Protein AF-A0A2E5Y9U7-F1 (afdb_monomer)

Secondary structure (DSSP, 8-state):
-HHHHHHHHHHHHHHHHHHHHHHHHHHH--STTHHHHHHHHHHHHHHHHHHHHHHHHHHHHHHHTTTTT---TTHHHHHHHHHHTT-S-------

Mean predicted aligned error: 14.75 Å

Solvent-accessible surface area (backbone atoms only — not comparable to full-atom values): 5434 Å² total; per-residue (Å²): 113,64,68,59,51,56,50,49,53,51,50,38,52,51,49,34,52,50,16,51,50,42,32,53,51,30,70,72,48,89,59,98,61,28,70,58,40,40,53,51,16,52,52,44,34,52,51,29,53,52,47,49,53,49,54,48,53,50,50,50,52,41,56,74,71,40,59,84,74,51,82,53,77,74,60,55,56,60,55,54,54,60,55,55,72,74,65,63,79,83,75,84,82,88,129

Structure (mmCIF, N/CA/C/O backbone):
data_AF-A0A2E5Y9U7-F1
#
_entry.id   AF-A0A2E5Y9U7-F1
#
loop_
_atom_site.group_PDB
_atom_site.id
_atom_site.type_symbol
_atom_site.label_atom_id
_atom_site.label_alt_id
_atom_site.label_comp_id
_atom_site.label_asym_id
_atom_site.label_entity_id
_atom_site.label_seq_id
_atom_site.pdbx_PDB_ins_code
_atom_site.Cartn_x
_atom_site.Cartn_y
_atom_site.Cartn_z
_atom_site.occupancy
_atom_site.B_iso_or_equiv
_atom_site.auth_seq_id
_atom_site.auth_comp_id
_atom_site.auth_asym_id
_atom_site.auth_atom_id
_atom_site.pdbx_PDB_model_num
ATOM 1 N N . MET A 1 1 ? 13.977 -5.632 -13.485 1.00 60.06 1 MET A N 1
ATOM 2 C CA . MET A 1 1 ? 12.934 -4.899 -12.729 1.00 60.06 1 MET A CA 1
ATOM 3 C C . MET A 1 1 ? 11.745 -5.772 -12.311 1.00 60.06 1 MET A C 1
ATOM 5 O O . MET A 1 1 ? 11.025 -5.362 -11.418 1.00 60.06 1 MET A O 1
ATOM 9 N N . MET A 1 2 ? 11.517 -6.947 -12.919 1.00 64.94 2 MET A N 1
ATOM 10 C CA . MET A 1 2 ? 10.261 -7.705 -12.750 1.00 64.94 2 MET A CA 1
ATOM 11 C C . MET A 1 2 ? 10.086 -8.205 -11.309 1.00 64.94 2 MET A C 1
ATOM 13 O O . MET A 1 2 ? 9.049 -7.978 -10.711 1.00 64.94 2 MET A O 1
ATOM 17 N N . PHE A 1 3 ? 11.180 -8.668 -10.694 1.00 69.88 3 PHE A N 1
ATOM 18 C CA . PHE A 1 3 ? 11.245 -9.018 -9.271 1.00 69.88 3 PHE A CA 1
ATOM 19 C C . PHE A 1 3 ? 10.848 -7.880 -8.312 1.00 69.88 3 PHE A C 1
ATOM 21 O O . PHE A 1 3 ? 10.217 -8.133 -7.294 1.00 69.88 3 PHE A O 1
ATOM 28 N N . LEU A 1 4 ? 11.187 -6.620 -8.627 1.00 75.44 4 LEU A N 1
ATOM 29 C CA . LEU A 1 4 ? 10.769 -5.475 -7.805 1.00 75.44 4 LEU A CA 1
ATOM 30 C C . LEU A 1 4 ? 9.259 -5.241 -7.901 1.00 75.44 4 LEU A C 1
ATOM 32 O O . LEU A 1 4 ? 8.651 -4.803 -6.932 1.00 75.44 4 LEU A O 1
ATOM 36 N N . LEU A 1 5 ? 8.675 -5.526 -9.066 1.00 76.31 5 LEU A N 1
ATOM 37 C CA . LEU A 1 5 ? 7.247 -5.377 -9.314 1.00 76.31 5 LEU A CA 1
ATOM 38 C C . LEU A 1 5 ? 6.456 -6.481 -8.610 1.00 76.31 5 LEU A C 1
ATOM 40 O O . LEU A 1 5 ? 5.488 -6.173 -7.926 1.00 76.31 5 LEU A O 1
ATOM 44 N N . ASP A 1 6 ? 6.923 -7.731 -8.684 1.00 78.38 6 ASP A N 1
ATOM 45 C CA . ASP A 1 6 ? 6.371 -8.848 -7.907 1.00 78.38 6 ASP A CA 1
ATOM 46 C C . ASP A 1 6 ? 6.460 -8.586 -6.393 1.00 78.38 6 ASP A C 1
ATOM 48 O O . ASP A 1 6 ? 5.494 -8.807 -5.662 1.00 78.38 6 ASP A O 1
ATOM 52 N N . LEU A 1 7 ? 7.594 -8.057 -5.914 1.00 84.19 7 LEU A N 1
ATOM 53 C CA . LEU A 1 7 ? 7.774 -7.700 -4.504 1.00 84.19 7 LEU A CA 1
ATOM 54 C C . LEU A 1 7 ? 6.846 -6.554 -4.075 1.00 84.19 7 LEU A C 1
ATOM 56 O O . LEU A 1 7 ? 6.250 -6.631 -3.001 1.00 84.19 7 LEU A O 1
ATOM 60 N N . ALA A 1 8 ? 6.711 -5.510 -4.898 1.00 83.00 8 ALA A N 1
ATOM 61 C CA . ALA A 1 8 ? 5.802 -4.395 -4.637 1.00 83.00 8 ALA A CA 1
ATOM 62 C C . ALA A 1 8 ? 4.347 -4.876 -4.574 1.00 83.00 8 ALA A C 1
ATOM 64 O O . ALA A 1 8 ? 3.642 -4.569 -3.618 1.00 83.00 8 ALA A O 1
ATOM 65 N N . PHE A 1 9 ? 3.938 -5.713 -5.527 1.00 81.88 9 PHE A N 1
ATOM 66 C CA . PHE A 1 9 ? 2.595 -6.280 -5.578 1.00 81.88 9 PHE A CA 1
ATOM 67 C C . PHE A 1 9 ? 2.297 -7.161 -4.354 1.00 81.88 9 PHE A C 1
ATOM 69 O O . PHE A 1 9 ? 1.239 -7.050 -3.735 1.00 81.88 9 PHE A O 1
ATOM 76 N N . ALA A 1 10 ? 3.252 -8.000 -3.936 1.00 86.94 10 ALA A N 1
ATOM 77 C CA . ALA A 1 10 ? 3.120 -8.803 -2.723 1.00 86.94 10 ALA A CA 1
ATOM 78 C C . ALA A 1 10 ? 3.027 -7.933 -1.456 1.00 86.94 10 ALA A C 1
ATOM 80 O O . ALA A 1 10 ? 2.190 -8.189 -0.589 1.00 86.94 10 ALA A O 1
ATOM 81 N N . ALA A 1 11 ? 3.850 -6.884 -1.353 1.00 86.56 11 ALA A N 1
ATOM 82 C CA . ALA A 1 11 ? 3.817 -5.948 -0.231 1.00 86.56 11 ALA A CA 1
ATOM 83 C C . ALA A 1 11 ? 2.487 -5.176 -0.153 1.00 86.56 11 ALA A C 1
ATOM 85 O O . ALA A 1 11 ? 1.946 -5.000 0.940 1.00 86.56 11 ALA A O 1
ATOM 86 N N . GLU A 1 12 ? 1.923 -4.771 -1.294 1.00 86.81 12 GLU A N 1
ATOM 87 C CA . GLU A 1 12 ? 0.612 -4.119 -1.370 1.00 86.81 12 GLU A CA 1
ATOM 88 C C . GLU A 1 12 ? -0.515 -5.045 -0.904 1.00 86.81 12 GLU A C 1
ATOM 90 O O . GLU A 1 12 ? -1.363 -4.625 -0.117 1.00 86.81 12 GLU A O 1
ATOM 95 N N . LEU A 1 13 ? -0.502 -6.318 -1.316 1.00 86.00 13 LEU A N 1
ATOM 96 C CA . LEU A 1 13 ? -1.483 -7.309 -0.862 1.00 86.00 13 LEU A CA 1
ATOM 97 C C . LEU A 1 13 ? -1.416 -7.533 0.651 1.00 86.00 13 LEU A C 1
ATOM 99 O O . LEU A 1 13 ? -2.454 -7.620 1.309 1.00 86.00 13 LEU A O 1
ATOM 103 N N . ILE A 1 14 ? -0.206 -7.583 1.213 1.00 89.56 14 ILE A N 1
ATOM 104 C CA . ILE A 1 14 ? 0.000 -7.694 2.660 1.00 89.56 14 ILE A CA 1
ATOM 105 C C . ILE A 1 14 ? -0.560 -6.455 3.366 1.00 89.56 14 ILE A C 1
ATOM 107 O O . ILE A 1 14 ? -1.330 -6.589 4.317 1.00 89.56 14 ILE A O 1
ATOM 111 N N . ALA A 1 15 ? -0.231 -5.254 2.886 1.00 87.00 15 ALA A N 1
ATOM 112 C CA . ALA A 1 15 ? -0.737 -4.006 3.452 1.00 87.00 15 ALA A CA 1
ATOM 113 C C . ALA A 1 15 ? -2.273 -3.931 3.405 1.00 87.00 15 ALA A C 1
ATOM 115 O O . ALA A 1 15 ? -2.903 -3.519 4.380 1.00 87.00 15 ALA A O 1
ATOM 116 N N . LEU A 1 16 ? -2.883 -4.389 2.309 1.00 87.19 16 LEU A N 1
ATOM 117 C CA . LEU A 1 16 ? -4.334 -4.429 2.139 1.00 87.19 16 LEU A CA 1
ATOM 118 C C . LEU A 1 16 ? -4.977 -5.452 3.089 1.00 87.19 16 LEU A C 1
ATOM 120 O O . LEU A 1 16 ? -5.964 -5.135 3.751 1.00 87.19 16 LEU A O 1
ATOM 124 N N . ALA A 1 17 ? -4.379 -6.638 3.243 1.00 88.56 17 ALA A N 1
ATOM 125 C CA . ALA A 1 17 ? -4.830 -7.646 4.201 1.00 88.56 17 ALA A CA 1
ATOM 126 C C . ALA A 1 17 ? -4.765 -7.136 5.651 1.00 88.56 17 ALA A C 1
ATOM 128 O O . ALA A 1 17 ? -5.723 -7.308 6.408 1.00 88.56 17 ALA A O 1
ATOM 129 N N . PHE A 1 18 ? -3.680 -6.451 6.030 1.00 85.56 18 PHE A N 1
ATOM 130 C CA . PHE A 1 18 ? -3.566 -5.817 7.344 1.00 85.56 18 PHE A CA 1
ATOM 131 C C . PHE A 1 18 ? -4.580 -4.686 7.531 1.00 85.56 18 PHE A C 1
ATOM 133 O O . PHE A 1 18 ? -5.212 -4.626 8.584 1.00 85.56 18 PHE A O 1
ATOM 140 N N . GLY A 1 19 ? -4.783 -3.829 6.526 1.00 84.31 19 GLY A N 1
ATOM 141 C CA . GLY A 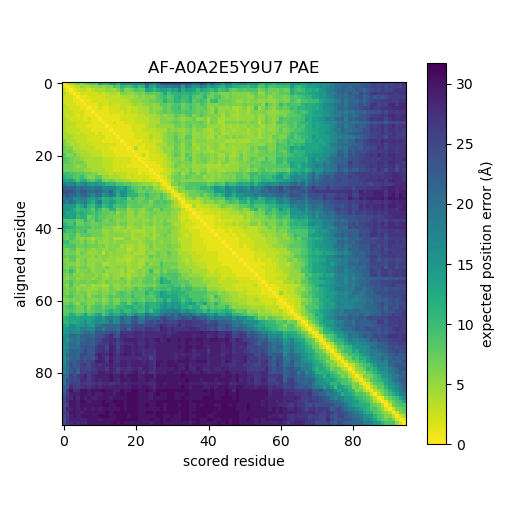1 19 ? -5.766 -2.742 6.566 1.00 84.31 19 GLY A CA 1
ATOM 142 C C . GLY A 1 19 ? -7.193 -3.251 6.775 1.00 84.31 19 GLY A C 1
ATOM 143 O O . GLY A 1 19 ? -7.891 -2.793 7.681 1.00 84.31 19 GLY A O 1
ATOM 144 N N . VAL A 1 20 ? -7.598 -4.265 6.005 1.00 84.19 20 VAL A N 1
ATOM 145 C CA . VAL A 1 20 ? -8.914 -4.910 6.137 1.00 84.19 20 VAL A CA 1
ATOM 146 C C . VAL A 1 20 ? -9.035 -5.641 7.473 1.00 84.19 20 VAL A C 1
ATOM 148 O O . VAL A 1 20 ? -10.054 -5.507 8.149 1.00 84.19 20 VAL A O 1
ATOM 151 N N . GLY A 1 21 ? -7.995 -6.360 7.903 1.00 84.25 21 GLY A N 1
ATOM 152 C CA . GLY A 1 21 ? -7.962 -7.030 9.204 1.00 84.25 21 GLY A CA 1
ATOM 153 C C . GLY A 1 21 ? -8.146 -6.054 10.368 1.00 84.25 21 GLY A C 1
ATOM 154 O O . GLY A 1 21 ? -8.962 -6.300 11.258 1.00 84.25 21 GLY A O 1
ATOM 155 N N . PHE A 1 22 ? -7.466 -4.905 10.323 1.00 79.75 22 PHE A N 1
ATOM 156 C CA . PHE A 1 22 ? -7.631 -3.827 11.300 1.00 79.75 22 PHE A CA 1
ATOM 157 C C . PHE A 1 22 ? -9.045 -3.247 11.288 1.00 79.75 22 PHE A C 1
ATOM 159 O O . PHE A 1 22 ? -9.605 -2.972 12.349 1.00 79.75 22 PHE A O 1
ATOM 166 N N . LEU A 1 23 ? -9.644 -3.088 10.106 1.00 79.88 23 LEU A N 1
ATOM 167 C CA . LEU A 1 23 ? -10.989 -2.540 9.950 1.00 79.88 23 LEU A CA 1
ATOM 168 C C . LEU A 1 23 ? -12.061 -3.505 10.481 1.00 79.88 23 LEU A C 1
ATOM 170 O O . LEU A 1 23 ? -12.977 -3.083 11.188 1.00 79.88 23 LEU A O 1
ATOM 174 N N . VAL A 1 24 ? -11.909 -4.808 10.222 1.00 83.88 24 VAL A N 1
ATOM 175 C CA . VAL A 1 24 ? -12.765 -5.868 10.782 1.00 83.88 24 VAL A CA 1
ATOM 176 C C . VAL A 1 24 ? -12.621 -5.929 12.301 1.00 83.88 24 VAL A C 1
ATOM 178 O O . VAL A 1 24 ? -13.627 -5.975 13.009 1.00 83.88 24 VAL A O 1
ATOM 181 N N . TRP A 1 25 ? -11.392 -5.866 12.818 1.00 82.00 25 TRP A N 1
ATOM 182 C CA . TRP A 1 25 ? -11.131 -5.843 14.257 1.00 82.00 25 TRP A CA 1
ATOM 183 C C . TRP A 1 25 ? -11.752 -4.611 14.934 1.00 82.00 25 TRP A C 1
ATOM 185 O O . TRP A 1 25 ? -12.462 -4.742 15.933 1.00 82.00 25 TRP A O 1
ATOM 195 N N . ALA A 1 26 ? -11.600 -3.428 14.335 1.00 78.25 26 ALA A N 1
ATOM 196 C CA . ALA A 1 26 ? -12.218 -2.187 14.798 1.00 78.25 26 ALA A CA 1
ATOM 197 C C . ALA A 1 26 ? -13.753 -2.185 14.665 1.00 78.25 26 ALA A C 1
ATOM 199 O O . ALA A 1 26 ? -14.438 -1.445 15.360 1.00 78.25 26 ALA A O 1
ATOM 200 N N . CYS A 1 27 ? -14.339 -2.973 13.763 1.00 74.56 27 CYS A N 1
ATOM 201 C CA . CYS A 1 27 ? -15.791 -3.158 13.719 1.00 74.56 27 CYS A CA 1
ATOM 202 C C . CYS A 1 27 ? -16.302 -4.108 14.803 1.00 74.56 27 CYS A C 1
ATOM 204 O O . CYS A 1 27 ? -17.446 -3.965 15.226 1.00 74.56 27 CYS A O 1
ATOM 206 N N . ARG A 1 28 ? -15.479 -5.063 15.250 1.00 80.19 28 ARG A N 1
ATOM 207 C CA . ARG A 1 28 ? -15.886 -6.084 16.223 1.00 80.19 28 ARG A CA 1
ATOM 208 C C . ARG A 1 28 ? -15.711 -5.648 17.673 1.00 80.19 28 ARG A C 1
ATOM 210 O O . ARG A 1 28 ? -16.478 -6.083 18.526 1.00 80.19 28 ARG A O 1
ATOM 217 N N . ASN A 1 29 ? -14.746 -4.777 17.946 1.00 78.12 29 ASN A N 1
ATOM 218 C CA . ASN A 1 29 ? -14.571 -4.183 19.264 1.00 78.12 29 ASN A CA 1
ATOM 219 C C . ASN A 1 29 ? -15.325 -2.851 19.356 1.00 78.12 29 ASN A C 1
ATOM 221 O O . ASN A 1 29 ? -15.180 -1.995 18.492 1.00 78.12 29 ASN A O 1
ATOM 225 N N . ASN A 1 30 ? -16.092 -2.658 20.434 1.00 67.31 30 A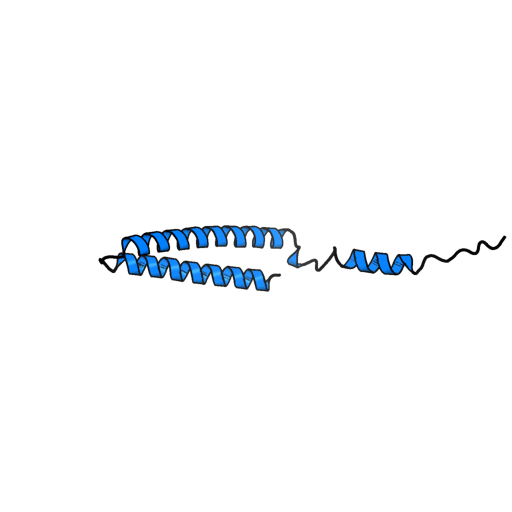SN A N 1
ATOM 226 C CA . ASN A 1 30 ? -16.685 -1.372 20.808 1.00 67.31 30 ASN A CA 1
ATOM 227 C C . ASN A 1 30 ? -15.978 -0.868 22.072 1.00 67.31 30 ASN A C 1
ATOM 229 O O . ASN A 1 30 ? -16.209 -1.377 23.164 1.00 67.31 30 ASN A O 1
ATOM 233 N N . GLY A 1 31 ? -15.072 0.097 21.912 1.00 74.19 31 GLY A N 1
ATOM 234 C CA . GLY A 1 31 ? -14.258 0.652 22.992 1.00 74.19 31 GLY A CA 1
ATOM 235 C C . GLY A 1 31 ? -13.630 1.994 22.608 1.00 74.19 31 GLY A C 1
ATOM 236 O O . GLY A 1 31 ? -13.625 2.385 21.437 1.00 74.19 31 GLY A O 1
ATOM 237 N N . SER A 1 32 ? -13.098 2.711 23.600 1.00 63.09 32 SER A N 1
ATOM 238 C CA . SER A 1 32 ? -12.410 3.990 23.384 1.00 63.09 32 SER A CA 1
ATOM 239 C C . SER A 1 32 ? -11.144 3.764 22.544 1.00 63.09 32 SER A C 1
ATOM 241 O O . SER A 1 32 ? -10.251 3.033 22.962 1.00 63.09 32 SER A O 1
ATOM 243 N N . GLY A 1 33 ? -11.104 4.317 21.325 1.00 68.44 33 GLY A N 1
ATOM 244 C CA . GLY A 1 33 ? -10.021 4.113 20.341 1.00 68.44 33 GLY A CA 1
ATOM 245 C C . GLY A 1 33 ? -10.464 3.500 19.004 1.00 68.44 33 GLY A C 1
ATOM 246 O O . GLY A 1 33 ? -9.754 3.606 18.005 1.00 68.44 33 GLY A O 1
ATOM 247 N N . VAL A 1 34 ? -11.677 2.945 18.937 1.00 77.25 34 VAL A N 1
ATOM 248 C CA . VAL A 1 34 ? -12.237 2.332 17.717 1.00 77.25 34 VAL A CA 1
ATOM 249 C C . VAL A 1 34 ? -12.434 3.338 16.578 1.00 77.25 34 VAL A C 1
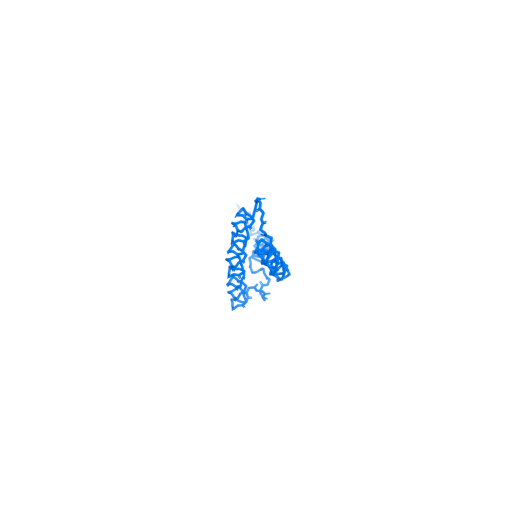ATOM 251 O O . VAL A 1 34 ? -12.253 2.994 15.411 1.00 77.25 34 VAL A O 1
ATOM 254 N N . GLY A 1 35 ? -12.755 4.596 16.900 1.00 74.38 35 GLY A N 1
ATOM 255 C CA . GLY A 1 35 ? -12.879 5.664 15.903 1.00 74.38 35 GLY A CA 1
ATOM 256 C C . GLY A 1 35 ? -11.565 5.936 15.163 1.00 74.38 35 GLY A C 1
ATOM 257 O O . GLY A 1 35 ? -11.556 6.018 13.936 1.00 74.38 35 GLY A O 1
ATOM 258 N N . LEU A 1 36 ? -10.445 5.980 15.894 1.00 77.12 36 LEU A N 1
ATOM 259 C CA . LEU A 1 36 ? -9.112 6.127 15.303 1.00 77.12 36 LEU A CA 1
ATOM 260 C C . LEU A 1 36 ? -8.731 4.894 14.477 1.00 77.12 36 LEU A C 1
ATOM 262 O O . LEU A 1 36 ? -8.229 5.034 13.366 1.00 77.12 36 LEU A O 1
ATOM 266 N N . ALA A 1 37 ? -9.013 3.694 14.990 1.00 77.88 37 ALA A N 1
ATOM 267 C CA . ALA A 1 37 ? -8.726 2.449 14.281 1.00 77.88 37 ALA A CA 1
ATOM 268 C C . ALA A 1 37 ? -9.505 2.342 12.957 1.00 77.88 37 ALA A C 1
ATOM 270 O O . ALA A 1 37 ? -8.946 1.921 11.947 1.00 77.88 37 ALA A O 1
ATOM 271 N N . LYS A 1 38 ? -10.766 2.793 12.925 1.00 78.69 38 LYS A N 1
ATOM 272 C CA . LYS A 1 38 ? -11.552 2.907 11.688 1.00 78.69 38 LYS A CA 1
ATOM 273 C C . LYS A 1 38 ? -10.943 3.912 10.712 1.00 78.69 38 LYS A C 1
ATOM 275 O O . LYS A 1 38 ? -10.820 3.594 9.534 1.00 78.69 38 LYS A O 1
ATOM 280 N N . PHE A 1 39 ? -10.551 5.096 11.188 1.00 84.38 39 PHE A N 1
ATOM 281 C CA . PHE A 1 39 ? -9.929 6.119 10.343 1.00 84.38 39 PHE A CA 1
ATOM 282 C C . PHE A 1 39 ? -8.630 5.612 9.703 1.00 84.38 39 PHE A C 1
ATOM 284 O O . PHE A 1 39 ? -8.489 5.663 8.483 1.00 84.38 39 PHE A O 1
ATOM 291 N N . PHE A 1 40 ? -7.724 5.043 10.504 1.00 83.00 40 PHE A N 1
ATOM 292 C CA . PHE A 1 40 ? -6.483 4.452 9.999 1.00 83.00 40 PHE A CA 1
ATOM 293 C C . PHE A 1 40 ? -6.740 3.258 9.078 1.00 83.00 40 PHE A C 1
ATOM 295 O O . PHE A 1 40 ? -6.092 3.153 8.042 1.00 83.00 40 PHE A O 1
ATOM 302 N N . GLY A 1 41 ? -7.710 2.396 9.396 1.00 82.50 41 GLY A N 1
ATOM 303 C CA . GLY A 1 41 ? -8.093 1.279 8.532 1.00 82.50 41 GLY A CA 1
ATOM 304 C C . GLY A 1 41 ? -8.559 1.744 7.150 1.00 82.50 41 GLY A C 1
ATOM 305 O O . GLY A 1 41 ? -8.091 1.222 6.138 1.00 82.50 41 GLY A O 1
ATOM 306 N N . TYR A 1 42 ? -9.425 2.762 7.084 1.00 84.69 42 TYR A N 1
ATOM 307 C CA . TYR A 1 42 ? -9.865 3.341 5.811 1.00 84.69 42 TYR A CA 1
ATOM 308 C C . TYR A 1 42 ? -8.716 4.015 5.057 1.00 84.69 42 TYR A C 1
ATOM 310 O O . TYR A 1 42 ? -8.582 3.807 3.853 1.00 84.69 42 TYR A O 1
ATOM 318 N N . LEU A 1 43 ? -7.870 4.778 5.757 1.00 87.88 43 LEU A N 1
ATOM 319 C CA . LEU A 1 43 ? -6.726 5.467 5.162 1.00 87.88 43 LEU A CA 1
ATOM 320 C C . LEU A 1 43 ? -5.740 4.476 4.525 1.00 87.88 43 LEU A C 1
ATOM 322 O O . LEU A 1 43 ? -5.371 4.635 3.364 1.00 87.88 43 LEU A O 1
ATOM 326 N N . ILE A 1 44 ? -5.364 3.425 5.260 1.00 85.56 4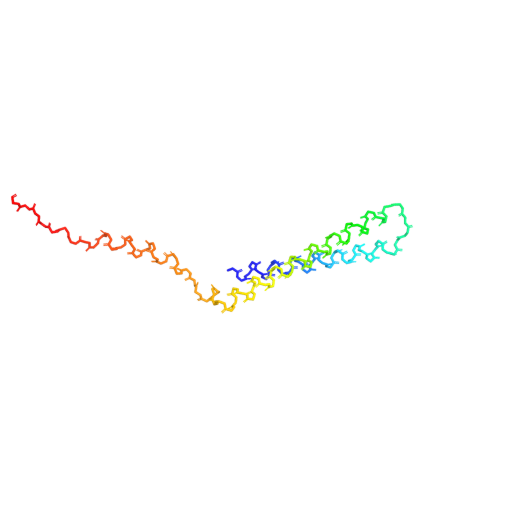4 ILE A N 1
ATOM 327 C CA . ILE A 1 44 ? -4.452 2.374 4.787 1.00 85.56 44 ILE A CA 1
ATOM 328 C C . ILE A 1 44 ? -5.069 1.626 3.604 1.00 85.56 44 ILE A C 1
ATOM 330 O O . ILE A 1 44 ? -4.388 1.390 2.611 1.00 85.56 44 ILE A O 1
ATOM 334 N N . THR A 1 45 ? -6.361 1.297 3.675 1.00 85.38 45 THR A N 1
ATOM 335 C CA . THR A 1 45 ? -7.055 0.578 2.596 1.00 85.38 45 THR A CA 1
ATOM 336 C C . THR A 1 45 ? -7.110 1.408 1.311 1.00 85.38 45 THR A C 1
ATOM 338 O O . THR A 1 45 ? -6.804 0.893 0.239 1.00 85.38 45 THR A O 1
ATOM 341 N N . LEU A 1 46 ? -7.447 2.700 1.402 1.00 87.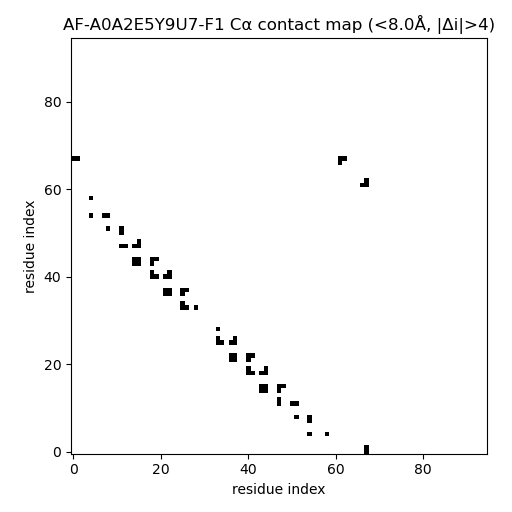94 46 LEU A N 1
ATOM 342 C CA . LEU A 1 46 ? -7.474 3.595 0.240 1.00 87.94 46 LEU A CA 1
ATOM 343 C C . LEU A 1 46 ? -6.090 3.758 -0.390 1.00 87.94 46 LEU A C 1
ATOM 345 O O . LEU A 1 46 ? -5.965 3.667 -1.611 1.00 87.94 46 LEU A O 1
ATOM 349 N N . LEU A 1 47 ? -5.053 3.955 0.430 1.00 86.56 47 LEU A N 1
ATOM 350 C CA . LEU A 1 47 ? -3.677 4.050 -0.057 1.00 86.56 47 LEU A CA 1
ATOM 351 C C . LEU A 1 47 ? -3.218 2.747 -0.718 1.00 86.56 47 LEU A C 1
ATOM 353 O O . LEU A 1 47 ? -2.611 2.803 -1.783 1.00 86.56 47 LEU A O 1
ATOM 357 N N . ALA A 1 48 ? -3.548 1.589 -0.140 1.00 86.44 48 ALA A N 1
ATOM 358 C CA . ALA A 1 48 ? -3.206 0.289 -0.710 1.00 86.44 48 ALA A CA 1
ATOM 359 C C . ALA A 1 48 ? -3.884 0.056 -2.070 1.00 86.44 48 ALA A C 1
ATOM 361 O O . ALA A 1 48 ? -3.230 -0.401 -3.000 1.00 86.44 48 ALA A O 1
ATOM 362 N N . ILE A 1 49 ? -5.165 0.417 -2.220 1.00 87.19 49 ILE A N 1
ATOM 363 C CA . ILE A 1 49 ? -5.882 0.312 -3.504 1.00 87.19 49 ILE A CA 1
ATOM 364 C C . ILE A 1 49 ? -5.266 1.249 -4.548 1.00 87.19 49 ILE A C 1
ATOM 366 O O . ILE A 1 49 ? -5.070 0.855 -5.698 1.00 87.19 49 ILE A O 1
ATOM 370 N N . PHE A 1 50 ? -4.952 2.487 -4.159 1.00 88.94 50 PHE A N 1
ATOM 371 C CA . PHE A 1 50 ? -4.335 3.458 -5.059 1.00 88.94 50 PHE A CA 1
ATOM 372 C C . PHE A 1 50 ? -2.941 3.009 -5.515 1.00 88.94 50 PHE A C 1
ATOM 374 O O . PHE A 1 50 ? -2.614 3.118 -6.697 1.00 88.94 50 PHE A O 1
ATOM 381 N N . ALA A 1 51 ? -2.148 2.453 -4.596 1.00 83.88 51 ALA A N 1
ATOM 382 C CA . ALA A 1 51 ? -0.850 1.864 -4.897 1.00 83.88 51 ALA A CA 1
ATOM 383 C C . ALA A 1 51 ? -1.000 0.683 -5.869 1.00 83.88 51 ALA A C 1
ATOM 385 O O . ALA A 1 51 ? -0.399 0.712 -6.940 1.00 83.88 51 ALA A O 1
ATOM 386 N N . LEU A 1 52 ? -1.919 -0.252 -5.596 1.00 84.38 52 LEU A N 1
ATOM 387 C CA . LEU A 1 52 ? -2.207 -1.395 -6.470 1.00 84.38 52 LEU A CA 1
ATOM 388 C C . LEU A 1 52 ? -2.581 -0.975 -7.890 1.00 84.38 52 LEU A C 1
ATOM 390 O O . LEU A 1 52 ? -2.112 -1.573 -8.860 1.00 84.38 52 LEU A O 1
ATOM 394 N N . LEU A 1 53 ? -3.415 0.058 -8.032 1.00 86.69 53 LEU A N 1
ATOM 395 C CA . LEU A 1 53 ? -3.784 0.616 -9.334 1.00 86.69 53 LEU A CA 1
ATOM 396 C C . LEU A 1 53 ? -2.566 1.198 -10.054 1.00 86.69 53 LEU A C 1
ATOM 398 O O . LEU A 1 53 ? -2.390 0.963 -11.248 1.00 86.69 53 LEU A O 1
ATOM 402 N N . CYS A 1 54 ? -1.715 1.920 -9.327 1.00 84.06 54 CYS A N 1
ATOM 403 C CA . CYS A 1 54 ? -0.483 2.494 -9.850 1.00 84.06 54 CYS A CA 1
ATOM 404 C C . CYS A 1 54 ? 0.477 1.389 -10.320 1.00 84.06 54 CYS A C 1
ATOM 406 O O . CYS A 1 54 ? 0.861 1.350 -11.491 1.00 84.06 54 CYS A O 1
ATOM 408 N N . THR A 1 55 ? 0.791 0.436 -9.443 1.00 83.50 55 THR A N 1
ATOM 409 C CA . THR A 1 55 ? 1.673 -0.706 -9.704 1.00 83.50 55 THR A CA 1
ATOM 410 C C . THR A 1 55 ? 1.164 -1.542 -10.874 1.00 83.50 55 THR A C 1
ATOM 412 O O . THR A 1 55 ? 1.936 -1.868 -11.777 1.00 83.50 55 THR A O 1
ATOM 415 N N . SER A 1 56 ? -0.142 -1.813 -10.931 1.00 82.81 56 SER A N 1
ATOM 416 C CA . SER A 1 56 ? -0.760 -2.553 -12.037 1.00 82.81 56 SER A CA 1
ATOM 417 C C . SER A 1 56 ? -0.703 -1.773 -13.352 1.00 82.81 56 SER A C 1
ATOM 419 O O . SER A 1 56 ? -0.335 -2.338 -14.380 1.00 82.81 56 SER A O 1
ATOM 421 N N . TYR A 1 57 ? -1.018 -0.473 -13.344 1.00 82.75 57 TYR A N 1
ATOM 422 C CA . TYR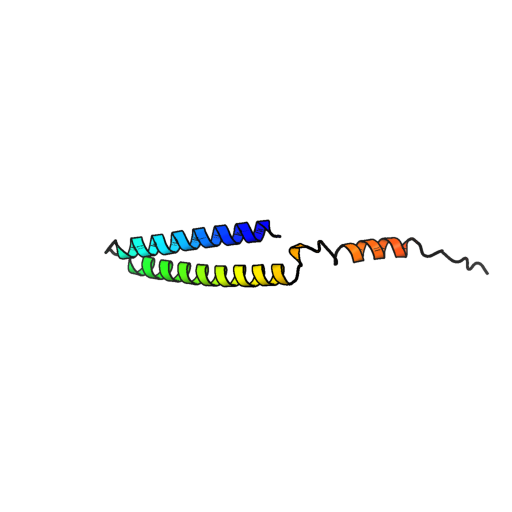 A 1 57 ? -0.982 0.365 -14.546 1.00 82.75 57 TYR A CA 1
ATOM 423 C C . TYR A 1 57 ? 0.428 0.462 -15.126 1.00 82.75 57 TYR A C 1
ATOM 425 O O . TYR A 1 57 ? 0.629 0.232 -16.321 1.00 82.75 57 TYR A O 1
ATOM 433 N N . PHE A 1 58 ? 1.424 0.752 -14.285 1.00 78.00 58 PHE A N 1
ATOM 434 C CA . PHE A 1 58 ? 2.813 0.773 -14.720 1.00 78.00 58 PHE A CA 1
ATOM 435 C C . PHE A 1 58 ? 3.259 -0.623 -15.155 1.00 78.00 58 PHE A C 1
ATOM 437 O O . PHE A 1 58 ? 3.804 -0.750 -16.246 1.00 78.00 58 PHE A O 1
ATOM 444 N N . GLY A 1 59 ? 2.961 -1.676 -14.393 1.00 78.38 59 GLY A N 1
ATOM 445 C CA . GLY A 1 59 ? 3.314 -3.051 -14.751 1.00 78.38 59 GLY A CA 1
ATOM 446 C C . GLY A 1 59 ? 2.799 -3.466 -16.124 1.00 78.38 59 GLY A C 1
ATOM 447 O O . GLY A 1 59 ? 3.586 -3.904 -16.963 1.00 78.38 59 GLY A O 1
ATOM 448 N N . ILE A 1 60 ? 1.513 -3.235 -16.399 1.00 78.94 60 ILE A N 1
ATOM 449 C CA . ILE A 1 60 ? 0.898 -3.524 -17.700 1.00 78.94 60 ILE A CA 1
ATOM 450 C C . ILE A 1 60 ? 1.515 -2.648 -18.794 1.00 78.94 60 ILE A C 1
ATOM 452 O O . ILE A 1 60 ? 1.876 -3.153 -19.853 1.00 78.94 60 ILE A O 1
ATOM 456 N N . ASN A 1 61 ? 1.692 -1.348 -18.557 1.00 78.62 61 ASN A N 1
ATOM 457 C CA . ASN A 1 61 ? 2.272 -0.444 -19.549 1.00 78.62 61 ASN A CA 1
ATOM 458 C C . ASN A 1 61 ? 3.727 -0.819 -19.898 1.00 78.62 61 ASN A C 1
ATOM 460 O O . ASN A 1 61 ? 4.106 -0.821 -21.069 1.00 78.62 61 ASN A O 1
ATOM 464 N N . TYR A 1 62 ? 4.541 -1.193 -18.908 1.00 71.69 62 TYR A N 1
ATOM 465 C CA . TYR A 1 62 ? 5.907 -1.682 -19.116 1.00 71.69 62 TYR A CA 1
ATOM 466 C C . TYR A 1 62 ? 5.936 -3.054 -19.804 1.00 71.69 62 TYR A C 1
ATOM 468 O O . TYR A 1 62 ? 6.833 -3.305 -20.614 1.00 71.69 62 TYR A O 1
ATOM 476 N N . TRP A 1 63 ? 4.954 -3.917 -19.523 1.00 69.75 63 TRP A N 1
ATOM 477 C CA . TRP A 1 63 ? 4.773 -5.204 -20.197 1.00 69.75 63 TRP A CA 1
ATOM 478 C C . TRP A 1 63 ? 4.431 -5.021 -21.679 1.00 69.75 63 TRP A C 1
ATOM 480 O O . TRP A 1 63 ? 5.115 -5.566 -22.543 1.00 69.75 63 TRP A O 1
ATOM 490 N N . VAL A 1 64 ? 3.424 -4.196 -21.986 1.00 72.75 64 VAL A N 1
ATOM 491 C CA . VAL A 1 64 ? 2.952 -3.927 -23.355 1.00 72.75 64 VAL A CA 1
ATOM 492 C C . VAL A 1 64 ? 4.023 -3.233 -24.194 1.00 72.75 64 VAL A C 1
ATOM 494 O O . VAL A 1 64 ? 4.219 -3.587 -25.352 1.00 72.75 64 VAL A O 1
ATOM 497 N N . LYS A 1 65 ? 4.766 -2.281 -23.617 1.00 67.94 65 LYS A N 1
ATOM 498 C CA . LYS A 1 65 ? 5.864 -1.597 -24.317 1.00 67.94 65 LYS A CA 1
ATOM 499 C C . LYS A 1 65 ? 7.122 -2.459 -24.487 1.00 67.94 65 LYS A C 1
ATOM 501 O O . LYS A 1 65 ? 8.085 -2.006 -25.096 1.00 67.94 65 LYS A O 1
ATOM 506 N N . GLY A 1 66 ? 7.144 -3.683 -23.953 1.00 60.44 66 GLY A N 1
ATOM 507 C CA . GLY A 1 66 ? 8.253 -4.618 -24.136 1.00 60.44 66 GLY A CA 1
ATOM 508 C C . GLY A 1 66 ? 9.565 -4.201 -23.462 1.00 60.44 66 GLY A C 1
ATOM 509 O O . GLY A 1 66 ? 10.580 -4.853 -23.692 1.00 60.44 66 GLY A O 1
ATOM 510 N N . TYR A 1 67 ? 9.571 -3.179 -22.597 1.00 56.38 67 TYR A N 1
ATOM 511 C CA . TYR A 1 67 ? 10.771 -2.719 -21.875 1.00 56.38 67 TYR A CA 1
ATOM 512 C C . TYR A 1 67 ? 11.348 -3.771 -20.918 1.00 56.38 67 TYR A C 1
ATOM 514 O O . TYR A 1 67 ? 12.498 -3.664 -20.503 1.00 56.38 67 TYR A O 1
ATOM 522 N N . PHE A 1 68 ? 10.577 -4.804 -20.573 1.00 51.88 68 PHE A N 1
ATOM 523 C CA . PHE A 1 68 ? 11.096 -5.977 -19.868 1.00 51.88 68 PHE A CA 1
ATOM 524 C C . PHE A 1 68 ? 11.953 -6.894 -20.755 1.00 51.88 68 PHE A C 1
ATOM 526 O O . PHE A 1 68 ? 12.722 -7.692 -20.225 1.00 51.88 68 PHE A O 1
ATOM 533 N N . LYS A 1 69 ? 11.840 -6.783 -22.085 1.00 51.03 69 LYS A N 1
ATOM 534 C CA . LYS A 1 69 ? 12.530 -7.626 -23.072 1.00 51.03 69 LYS A CA 1
ATOM 535 C C . LYS A 1 69 ? 13.767 -6.959 -23.680 1.00 51.03 69 LYS A C 1
ATOM 537 O O . LYS A 1 69 ? 14.643 -7.663 -24.170 1.00 51.03 69 LYS A O 1
ATOM 542 N N . THR A 1 70 ? 13.868 -5.633 -23.624 1.00 48.66 70 THR A N 1
ATOM 543 C CA . THR A 1 70 ? 15.055 -4.881 -24.050 1.00 48.66 70 THR A CA 1
ATOM 544 C C . THR A 1 70 ? 15.882 -4.478 -22.832 1.00 48.66 70 THR A C 1
ATOM 546 O O . THR A 1 70 ? 15.640 -3.419 -22.246 1.00 48.66 70 THR A O 1
ATOM 549 N N . PRO A 1 71 ? 16.883 -5.280 -22.423 1.00 48.12 71 PRO A N 1
ATOM 550 C CA . PRO A 1 71 ? 17.902 -4.759 -21.538 1.00 48.12 71 PRO A CA 1
ATOM 551 C C . PRO A 1 71 ? 18.607 -3.624 -22.290 1.00 48.12 71 PRO A C 1
ATOM 553 O O . PRO A 1 71 ? 19.172 -3.813 -23.363 1.00 48.12 71 PRO A O 1
ATOM 556 N N . SER A 1 72 ? 18.573 -2.427 -21.716 1.00 52.31 72 SER A N 1
ATOM 557 C CA . SER A 1 72 ? 19.716 -1.525 -21.828 1.00 52.31 72 SER A CA 1
ATOM 558 C C . SER A 1 72 ? 20.033 -0.933 -23.211 1.00 52.31 72 SER A C 1
ATOM 560 O O . SER A 1 72 ? 21.205 -0.719 -23.493 1.00 52.31 72 SER A O 1
ATOM 562 N N . ALA A 1 73 ? 19.055 -0.543 -24.037 1.00 52.16 73 ALA A N 1
ATOM 563 C CA . ALA A 1 73 ? 19.369 0.230 -25.256 1.00 52.16 73 ALA A CA 1
ATOM 564 C C . ALA A 1 73 ? 20.109 1.560 -24.962 1.00 52.16 73 ALA A C 1
ATOM 566 O O . ALA A 1 73 ? 20.826 2.072 -25.813 1.00 52.16 73 ALA A O 1
ATOM 567 N N . HIS A 1 74 ? 19.990 2.106 -23.744 1.00 51.16 74 HIS A N 1
ATOM 568 C CA . HIS A 1 74 ? 20.736 3.302 -23.335 1.00 51.16 74 HIS A CA 1
ATOM 569 C C . HIS A 1 74 ? 22.173 2.990 -22.859 1.00 51.16 74 HIS A C 1
ATOM 571 O O . HIS A 1 74 ? 23.050 3.845 -22.954 1.00 51.16 74 HIS A O 1
ATOM 577 N N . MET A 1 75 ? 22.462 1.780 -22.365 1.00 51.19 75 MET A N 1
ATOM 578 C CA . MET A 1 75 ? 23.814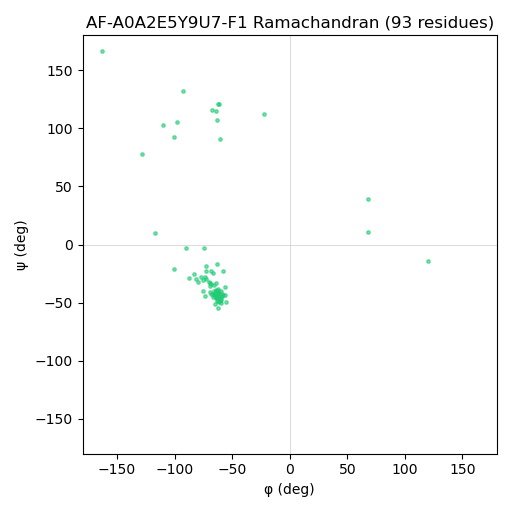 1.461 -21.876 1.00 51.19 75 MET A CA 1
ATOM 579 C C . MET A 1 75 ? 24.760 1.092 -23.027 1.00 51.19 75 MET A C 1
ATOM 581 O O . MET A 1 75 ? 25.946 1.396 -22.960 1.00 51.19 75 MET A O 1
ATOM 585 N N . THR A 1 76 ? 24.241 0.518 -24.118 1.00 53.25 76 THR A N 1
ATOM 586 C CA . THR A 1 76 ? 25.063 0.132 -25.278 1.00 53.25 76 THR A CA 1
ATOM 587 C C . THR A 1 76 ? 25.551 1.325 -26.103 1.00 53.25 76 THR A C 1
ATOM 589 O O . THR A 1 76 ? 26.574 1.216 -26.771 1.00 53.25 76 THR A O 1
ATOM 592 N N . MET A 1 77 ? 24.879 2.482 -26.041 1.00 54.12 77 MET A N 1
ATOM 593 C CA . MET A 1 77 ? 25.340 3.678 -26.763 1.00 54.12 77 MET A CA 1
ATOM 594 C C . MET A 1 77 ? 26.580 4.323 -26.125 1.00 54.12 77 MET A C 1
ATOM 596 O O . MET A 1 77 ? 27.381 4.914 -26.842 1.00 54.12 77 MET A O 1
ATOM 600 N N . MET A 1 78 ? 26.782 4.188 -24.806 1.00 53.09 78 MET A N 1
ATOM 601 C CA . MET A 1 78 ? 27.990 4.722 -24.155 1.00 53.09 78 MET A CA 1
ATOM 602 C C . MET A 1 78 ? 29.238 3.874 -24.433 1.00 53.09 78 MET A C 1
ATOM 604 O O . MET A 1 78 ? 30.336 4.422 -24.501 1.00 53.09 78 MET A O 1
ATOM 608 N N . ASP A 1 79 ? 29.083 2.561 -24.622 1.00 51.62 79 ASP A N 1
ATOM 609 C CA . ASP A 1 79 ? 30.210 1.676 -24.942 1.00 51.62 79 ASP A CA 1
ATOM 610 C C . ASP A 1 79 ? 30.658 1.845 -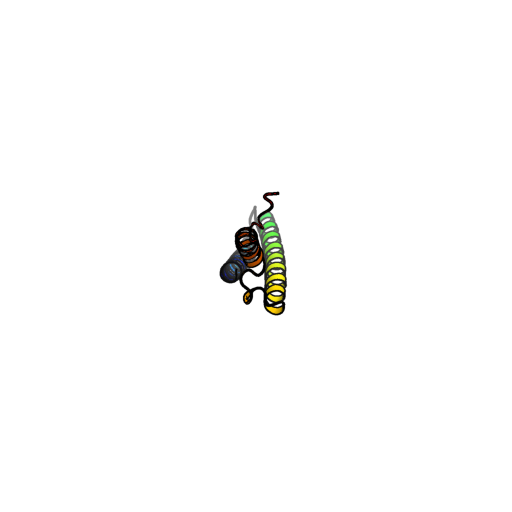26.402 1.00 51.62 79 ASP A C 1
ATOM 612 O O . ASP A 1 79 ? 31.852 1.974 -26.684 1.00 51.62 79 ASP A O 1
ATOM 616 N N . HIS A 1 80 ? 29.700 1.992 -27.328 1.00 53.72 80 HIS A N 1
ATOM 617 C CA . HIS A 1 80 ? 30.035 2.215 -28.732 1.00 53.72 80 HIS A CA 1
ATOM 618 C C . HIS A 1 80 ? 30.729 3.556 -28.980 1.00 53.72 80 HIS A C 1
ATOM 620 O O . HIS A 1 80 ? 31.630 3.594 -29.811 1.00 53.72 80 HIS A O 1
ATOM 626 N N . GLN A 1 81 ? 30.374 4.620 -28.248 1.00 50.59 81 GLN A N 1
ATOM 627 C CA . GLN A 1 81 ? 31.020 5.928 -28.407 1.00 50.59 81 GLN A CA 1
ATOM 628 C C . GLN A 1 81 ? 32.473 5.926 -27.904 1.00 50.59 81 GLN A C 1
ATOM 630 O O . GLN A 1 81 ? 33.340 6.540 -28.517 1.00 50.59 81 GLN A O 1
ATOM 635 N N . LYS A 1 82 ? 32.776 5.182 -26.830 1.00 49.28 82 LYS A N 1
ATOM 636 C CA . LYS A 1 82 ? 34.147 5.090 -26.309 1.00 49.28 82 LYS A CA 1
ATOM 637 C C . LYS A 1 82 ? 35.073 4.305 -27.244 1.00 49.28 82 LYS A C 1
ATOM 639 O O . LYS A 1 82 ? 36.263 4.606 -27.309 1.00 49.28 82 LYS A O 1
ATOM 644 N N . HIS A 1 83 ? 34.553 3.311 -27.966 1.00 49.44 83 HIS A N 1
ATOM 645 C CA . HIS A 1 83 ? 35.366 2.535 -28.901 1.00 49.44 83 HIS A CA 1
ATOM 646 C C . HIS A 1 83 ? 35.582 3.255 -30.243 1.00 49.44 83 HIS A C 1
ATOM 648 O O . HIS A 1 83 ? 36.651 3.108 -30.834 1.00 49.44 83 HIS A O 1
ATOM 654 N N . SER A 1 84 ? 34.630 4.065 -30.723 1.00 52.28 84 SER A N 1
ATOM 655 C CA . SER A 1 84 ? 34.805 4.817 -31.975 1.00 52.28 84 SER A CA 1
ATOM 656 C C . SER A 1 84 ? 35.789 5.988 -31.858 1.00 52.28 84 SER A C 1
ATOM 658 O O . SER A 1 84 ? 36.507 6.237 -32.824 1.00 52.28 84 SER A O 1
ATOM 660 N N . ASP A 1 85 ? 35.936 6.620 -30.688 1.00 53.22 85 ASP A N 1
ATOM 661 C CA . ASP A 1 85 ? 36.974 7.647 -30.455 1.00 53.22 85 ASP A CA 1
ATOM 662 C C . ASP A 1 85 ? 38.411 7.084 -30.450 1.00 53.22 85 ASP A C 1
ATOM 664 O O . ASP A 1 85 ? 39.365 7.802 -30.737 1.00 53.22 85 ASP A O 1
ATOM 668 N N . MET A 1 86 ? 38.596 5.784 -30.185 1.00 56.06 86 MET A N 1
ATOM 669 C CA . MET A 1 86 ? 39.922 5.140 -30.203 1.00 56.06 86 MET A CA 1
ATOM 670 C C . MET A 1 86 ? 40.321 4.560 -31.571 1.00 56.06 86 MET A C 1
ATOM 672 O O . MET A 1 86 ? 41.436 4.064 -31.714 1.00 56.06 86 MET A O 1
ATOM 676 N N . THR A 1 87 ? 39.445 4.624 -32.583 1.00 54.34 87 THR A N 1
ATOM 677 C CA . THR A 1 87 ? 39.716 4.089 -33.939 1.00 54.34 87 THR A CA 1
ATOM 678 C C . THR A 1 87 ? 39.733 5.143 -35.044 1.00 54.34 87 THR A C 1
ATOM 680 O O . THR A 1 87 ? 39.818 4.783 -36.217 1.00 54.34 87 THR A O 1
ATOM 683 N N . ALA A 1 88 ? 39.713 6.437 -34.710 1.00 47.84 88 ALA A N 1
ATOM 684 C CA . ALA A 1 88 ? 40.043 7.465 -35.691 1.00 47.84 88 ALA A CA 1
ATOM 685 C C . ALA A 1 88 ? 41.540 7.344 -36.050 1.00 47.84 88 ALA A C 1
ATOM 687 O O . ALA A 1 88 ? 42.386 7.523 -35.168 1.00 47.84 88 ALA A O 1
ATOM 688 N N . PRO A 1 89 ? 41.910 7.022 -37.307 1.00 45.97 89 PRO A N 1
ATOM 689 C CA . PRO A 1 89 ? 43.304 7.066 -37.711 1.00 45.97 89 PRO A C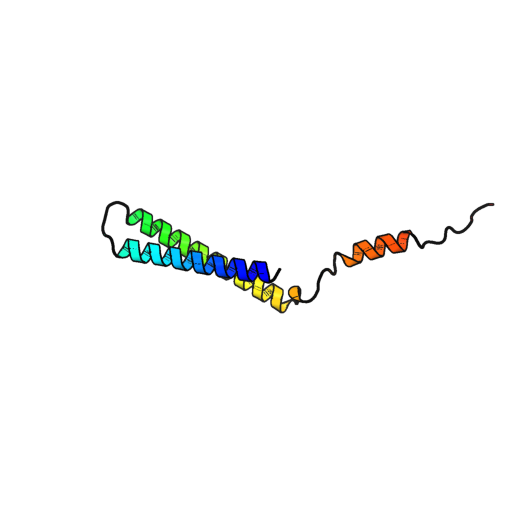A 1
ATOM 690 C C . PRO A 1 89 ? 43.783 8.511 -37.568 1.00 45.97 89 PRO A C 1
ATOM 692 O O . PRO A 1 89 ? 43.222 9.423 -38.173 1.00 45.97 89 PRO A O 1
ATOM 695 N N . GLN A 1 90 ? 44.813 8.715 -36.747 1.00 55.69 90 GLN A N 1
ATOM 696 C CA . GLN A 1 90 ? 45.615 9.933 -36.750 1.00 55.69 90 GLN A CA 1
ATOM 697 C C . GLN A 1 90 ? 46.242 10.047 -38.146 1.00 55.69 90 GLN A C 1
ATOM 699 O O . GLN A 1 90 ? 47.289 9.464 -38.427 1.00 55.69 90 GLN A O 1
ATOM 704 N N . THR A 1 91 ? 45.555 10.723 -39.066 1.00 48.62 91 THR A N 1
ATOM 705 C CA . THR A 1 91 ? 46.122 11.126 -40.347 1.00 48.62 91 THR A CA 1
ATOM 706 C C . THR A 1 91 ? 47.259 12.091 -40.063 1.00 48.62 91 THR A C 1
ATOM 708 O O . THR A 1 91 ? 47.027 13.227 -39.657 1.00 48.62 91 THR A O 1
ATOM 711 N N . HIS A 1 92 ? 48.476 11.586 -40.264 1.00 52.75 92 HIS A N 1
ATOM 712 C CA . HIS A 1 92 ? 49.691 12.329 -40.574 1.00 52.75 92 HIS A CA 1
ATOM 713 C C . HIS A 1 92 ? 49.378 13.706 -41.187 1.00 52.75 92 HIS A C 1
ATOM 715 O O . HIS A 1 92 ? 48.912 13.794 -42.323 1.00 52.75 92 HIS A O 1
ATOM 721 N N . GLN A 1 93 ? 49.692 14.770 -40.453 1.00 44.59 93 GLN A N 1
ATOM 722 C CA . GLN A 1 93 ? 50.033 16.066 -41.028 1.00 44.59 93 GLN A CA 1
ATOM 723 C C . GLN A 1 93 ? 51.360 16.513 -40.417 1.00 44.59 93 GLN A C 1
ATOM 725 O O . GLN A 1 93 ? 51.399 17.334 -39.509 1.00 44.59 93 GLN A O 1
ATOM 730 N N . ASP A 1 94 ? 52.439 15.923 -40.929 1.00 43.94 94 ASP A N 1
ATOM 731 C CA . ASP A 1 94 ? 53.743 16.579 -40.991 1.00 43.94 94 ASP A CA 1
ATOM 732 C C . ASP A 1 94 ? 53.873 17.146 -42.410 1.00 43.94 94 ASP A C 1
ATOM 734 O O . ASP A 1 94 ? 54.050 16.395 -43.374 1.00 43.94 94 ASP A O 1
ATOM 738 N N . GLN A 1 95 ? 53.733 18.465 -42.534 1.00 41.62 95 GLN A N 1
ATOM 739 C CA . GLN A 1 95 ? 54.337 19.273 -43.593 1.00 41.62 95 GLN A CA 1
ATOM 740 C C . GLN A 1 95 ? 54.832 20.581 -42.991 1.00 41.62 95 GLN A C 1
ATOM 742 O O . GLN A 1 95 ? 54.052 21.204 -42.237 1.00 41.62 95 GLN A O 1
#

pLDDT: mean 71.12, std 14.83, range [41.62, 89.56]

Foldseek 3Di:
DVVVLVVLLVVLVVLLVVLVVLCVVLVVDDDPCSVVSNVSSVVSNVVSVVSNVVSVVVVVVCVVVCVVVDPDPPPVVVVVVVVVVVPDPPPDDDD

Nearest PDB structures (foldseek):
  4nqi-assembly1_A  TM=8.508E-01  e=9.934E+00  Dictyostelium discoideum
  7p3r-assembly1_C  TM=4.660E-01  e=2.299E+00  Vibrio cholerae O1 biovar El Tor str. N16961

Radius of gyration: 26.44 Å; Cα contacts (8 Å, |Δi|>4): 41; chains: 1; bounding box: 71×28×67 Å

Sequence (95 aa):
MMFLLDLAFAAELIALAFGVGFLVWACRNNGSGVGLAKFFGYLITLLAIFALLCTSYFGINYWVKGYFKTPSAHMTMMDHQKHSDMTAPQTHQDQ